Protein AF-A0A2T7T088-F1 (afdb_monomer_lite)

pLDDT: mean 89.96, std 7.79, range [56.84, 98.25]

Organism: NCBI:txid1440053

Foldseek 3Di:
DADCLLLVPPLHLHVDDDPDPVPPVSVVSSVVSLVVCCVPPVVSSVVSVVVSQFKWWFFFSQWIKTAAPWDWDDDDQKIKIFGPAMDTSHDDDPDDPVNVLRRVARMWMDHWQKIWGHHDPGTDDIDGQAQPDDGHTGIDMDHDD

Secondary structure (DSSP, 8-state):
---GGGTTSTT-S-SS--SSTT-HHHHHHHHHHHHHHHHH-HHHHHHHHHHHHS-EEEEETTEEEEEES-EEEEETTEEEEE-SEEEESSPPPS--HHHHHHHH-SEEEEETTEEEEEETTEEEEEEE--SSSSS----EEE---

Sequence (145 aa):
MCNPHLRHTLYGLVPYMPCSYSCSATMKFADRLHEVIRTELPSYAKAIEQAIAKPLLCVSELRMYGFEGETVHQNDGTVTITYSGAKSLYPIEDTDPLWDLLRAGDRCTVDGNIIHVGRADAYIAGYEARGDHHGPECPFVISFS

Structure (mmCIF, N/CA/C/O backbone):
data_AF-A0A2T7T088-F1
#
_entry.id   AF-A0A2T7T088-F1
#
loop_
_atom_site.group_PDB
_atom_site.id
_atom_site.type_symbol
_atom_site.label_atom_id
_atom_site.label_alt_id
_atom_site.label_comp_id
_atom_site.label_asym_id
_atom_site.label_entity_id
_atom_site.label_seq_id
_atom_site.pdbx_PDB_i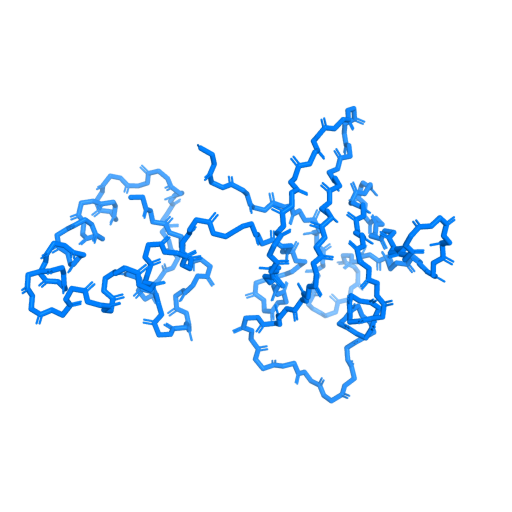ns_code
_atom_site.Cartn_x
_atom_site.Cartn_y
_atom_site.Cartn_z
_atom_site.occupancy
_atom_site.B_iso_or_equiv
_atom_site.auth_seq_id
_atom_site.auth_comp_id
_atom_site.auth_asym_id
_atom_site.auth_atom_id
_atom_site.pdbx_PDB_model_num
ATOM 1 N N . MET A 1 1 ? -0.993 2.407 18.387 1.00 59.66 1 MET A N 1
ATOM 2 C CA . MET A 1 1 ? -0.178 2.871 17.231 1.00 59.66 1 MET A CA 1
ATOM 3 C C . MET A 1 1 ? -1.111 3.514 16.216 1.00 59.66 1 MET A C 1
ATOM 5 O O . MET A 1 1 ? -2.176 2.967 15.963 1.00 59.66 1 MET A O 1
ATOM 9 N N . CYS A 1 2 ? -0.770 4.695 15.701 1.00 68.81 2 CYS A N 1
ATOM 10 C CA . CYS A 1 2 ? -1.655 5.481 14.843 1.00 68.81 2 CYS A CA 1
ATOM 11 C C . CYS A 1 2 ? -1.133 5.471 13.402 1.00 68.81 2 CYS A C 1
ATOM 13 O O . CYS A 1 2 ? -0.019 5.929 13.169 1.00 68.81 2 CYS A O 1
ATOM 15 N N . ASN A 1 3 ? -1.936 4.992 12.447 1.00 78.38 3 ASN A N 1
ATOM 16 C CA . ASN A 1 3 ? -1.650 5.113 11.017 1.00 78.38 3 ASN A CA 1
ATOM 17 C C . ASN A 1 3 ? -2.470 6.288 10.432 1.00 78.38 3 ASN A C 1
ATOM 19 O O . ASN A 1 3 ? -3.635 6.099 10.070 1.00 78.38 3 ASN A O 1
ATOM 23 N N . PRO A 1 4 ? -1.908 7.513 10.347 1.00 80.31 4 PRO A N 1
ATOM 24 C CA . PRO A 1 4 ? -2.641 8.692 9.872 1.00 80.31 4 PRO A CA 1
ATOM 25 C C . PRO A 1 4 ? -2.938 8.651 8.364 1.00 80.31 4 PRO A C 1
ATOM 27 O O . PRO A 1 4 ? -3.698 9.474 7.852 1.00 80.31 4 PRO A O 1
ATOM 30 N N . HIS A 1 5 ? -2.381 7.684 7.637 1.00 83.06 5 HIS A N 1
ATOM 31 C CA . HIS A 1 5 ? -2.661 7.480 6.217 1.00 83.06 5 HIS A CA 1
ATOM 32 C C . HIS A 1 5 ? -4.051 6.879 5.980 1.00 83.06 5 HIS A C 1
ATOM 34 O O . HIS A 1 5 ? -4.605 7.030 4.895 1.00 83.06 5 HIS A O 1
ATOM 40 N N . LEU A 1 6 ? -4.657 6.290 7.017 1.00 86.00 6 LEU A N 1
ATOM 41 C CA . LEU A 1 6 ? -6.028 5.779 6.996 1.00 86.00 6 LEU A CA 1
ATOM 42 C C . LEU A 1 6 ? -7.082 6.829 7.379 1.00 86.00 6 LEU A C 1
ATOM 44 O O . LEU A 1 6 ? -8.261 6.487 7.427 1.00 86.00 6 LEU A O 1
ATOM 48 N N . ARG A 1 7 ? -6.701 8.089 7.645 1.00 86.12 7 ARG A N 1
ATOM 49 C CA . ARG A 1 7 ? -7.589 9.159 8.163 1.00 86.12 7 ARG A CA 1
ATOM 50 C C . ARG A 1 7 ? -8.833 9.448 7.311 1.00 86.12 7 ARG A C 1
ATOM 52 O O . ARG A 1 7 ? -9.801 10.003 7.815 1.00 86.12 7 ARG A O 1
ATOM 59 N N . HIS A 1 8 ? -8.794 9.092 6.030 1.00 83.06 8 HIS A N 1
ATOM 60 C CA . HIS A 1 8 ? -9.897 9.265 5.080 1.00 83.06 8 HIS A CA 1
ATOM 61 C C . HIS A 1 8 ? -10.659 7.962 4.797 1.00 83.06 8 HIS A C 1
ATOM 63 O O . HIS A 1 8 ? -11.568 7.934 3.974 1.00 83.06 8 HIS A O 1
ATOM 69 N N . THR A 1 9 ? -10.295 6.879 5.480 1.00 85.38 9 THR A N 1
ATOM 70 C CA . THR A 1 9 ? -10.964 5.581 5.401 1.00 85.38 9 THR A CA 1
ATOM 71 C C . THR A 1 9 ? -11.837 5.371 6.634 1.00 85.38 9 THR A C 1
ATOM 73 O O . THR A 1 9 ? -11.681 6.051 7.649 1.00 85.38 9 THR A O 1
ATOM 76 N N . LEU A 1 10 ? -12.706 4.362 6.589 1.00 87.38 10 LEU A N 1
ATOM 77 C CA . LEU A 1 10 ? -13.486 3.951 7.759 1.00 87.38 10 LEU A CA 1
ATOM 78 C C . LEU A 1 10 ? -12.588 3.484 8.920 1.00 87.38 10 LEU A C 1
ATOM 80 O O . LEU A 1 10 ? -12.961 3.608 10.081 1.00 87.38 10 LEU A O 1
ATOM 84 N N . TYR A 1 11 ? -11.374 3.015 8.628 1.00 89.12 11 TYR A N 1
ATOM 85 C CA . TYR A 1 11 ? -10.458 2.458 9.623 1.00 89.12 11 TYR A CA 1
ATOM 86 C C . TYR A 1 11 ? -9.546 3.500 10.293 1.00 89.12 11 TYR A C 1
ATOM 88 O O . TYR A 1 11 ? -8.668 3.142 11.079 1.00 89.12 11 TYR A O 1
ATOM 96 N N . GLY A 1 12 ? -9.724 4.790 9.988 1.00 88.50 12 GLY A N 1
ATOM 97 C CA . GLY A 1 12 ? -8.951 5.871 10.593 1.00 88.50 12 GLY A CA 1
ATOM 98 C C . GLY A 1 12 ? -9.323 6.107 12.059 1.00 88.50 12 GLY A C 1
ATOM 99 O O . GLY A 1 12 ? -10.481 6.351 12.383 1.00 88.50 12 GLY A O 1
ATOM 100 N N . LEU A 1 13 ? -8.328 6.097 12.952 1.00 90.25 13 LEU A N 1
ATOM 101 C CA . LEU A 1 13 ? -8.515 6.446 14.372 1.00 90.25 13 LEU A CA 1
ATOM 102 C C . LEU A 1 13 ? -8.340 7.943 14.657 1.00 90.25 13 LEU A C 1
ATOM 104 O O . LEU A 1 13 ? -8.774 8.430 15.698 1.00 90.25 13 LEU A O 1
ATOM 108 N N . VAL A 1 14 ? -7.698 8.680 13.752 1.00 88.25 14 VAL A N 1
ATOM 109 C CA . VAL A 1 14 ? -7.546 10.136 13.832 1.00 88.25 14 VAL A CA 1
ATOM 110 C C . VAL A 1 14 ? -7.947 10.751 12.491 1.00 88.25 14 VAL A C 1
ATOM 112 O O . VAL A 1 14 ? -7.533 10.239 11.451 1.00 88.25 14 VAL A O 1
ATOM 115 N N . PRO A 1 15 ? -8.726 11.846 12.477 1.00 85.00 15 PRO A N 1
ATOM 116 C CA . PRO A 1 15 ? -9.158 12.492 11.237 1.00 85.00 15 PRO A CA 1
ATOM 117 C C . PRO A 1 15 ? -8.162 13.551 10.723 1.00 85.00 15 PRO A C 1
ATOM 119 O O . PRO A 1 15 ? -8.522 14.385 9.900 1.00 85.00 15 PRO A O 1
ATOM 122 N N . TYR A 1 16 ? -6.923 13.574 11.226 1.00 85.25 16 TYR A N 1
ATOM 123 C CA . TYR A 1 16 ? -5.928 14.609 10.922 1.00 85.25 16 TYR A CA 1
ATOM 124 C C . TYR A 1 16 ? -4.517 14.030 10.776 1.00 85.25 16 TYR A C 1
ATOM 126 O O . TYR A 1 16 ? -4.218 12.948 11.283 1.00 85.25 16 TYR A O 1
ATOM 134 N N . MET A 1 17 ? -3.635 14.783 10.110 1.00 84.56 17 MET A N 1
ATOM 135 C CA . MET A 1 17 ? -2.197 14.511 10.118 1.00 84.56 17 MET A CA 1
ATOM 136 C C . MET A 1 17 ? -1.584 15.015 11.431 1.00 84.56 17 MET A C 1
ATOM 138 O O . MET A 1 17 ? -1.764 16.188 11.769 1.00 84.56 17 MET A O 1
ATOM 142 N N . PRO A 1 18 ? -0.890 14.165 12.205 1.00 84.25 18 PRO A N 1
ATOM 143 C CA . PRO A 1 18 ? -0.265 14.598 13.445 1.00 84.25 18 PRO A CA 1
ATOM 144 C C . PRO A 1 18 ? 0.983 15.445 13.168 1.00 84.25 18 PRO A C 1
ATOM 146 O O . PRO A 1 18 ? 1.616 15.317 12.124 1.00 84.25 18 PRO A O 1
ATOM 149 N N . CYS A 1 19 ? 1.385 16.268 14.142 1.00 81.19 19 CYS A N 1
ATOM 150 C CA . CYS A 1 19 ? 2.621 17.059 14.053 1.00 81.19 19 CYS A CA 1
ATOM 151 C C . CYS A 1 19 ? 3.892 16.195 13.958 1.00 81.19 19 CYS A C 1
ATOM 153 O O . CYS A 1 19 ? 4.920 16.649 13.464 1.00 81.19 19 CYS A O 1
ATOM 155 N N . SER A 1 20 ? 3.816 14.950 14.427 1.00 82.00 20 SER A N 1
ATOM 156 C CA . SER A 1 20 ? 4.798 13.897 14.195 1.00 82.00 20 SER A CA 1
ATOM 157 C C . SER A 1 20 ? 4.111 12.533 14.279 1.00 82.00 20 SER A C 1
ATOM 159 O O . SER A 1 20 ? 3.131 12.368 15.011 1.00 82.00 20 SER A O 1
ATOM 161 N N . TYR A 1 21 ? 4.650 11.524 13.590 1.00 75.88 21 TYR A N 1
ATOM 162 C CA . TYR A 1 21 ? 4.141 10.147 13.678 1.00 75.88 21 TYR A CA 1
ATOM 163 C C . TYR A 1 21 ? 4.212 9.563 15.104 1.00 75.88 21 TYR A C 1
ATOM 165 O O . TYR A 1 21 ? 3.467 8.647 15.436 1.00 75.88 21 TYR A O 1
ATOM 173 N N . SER A 1 22 ? 5.060 10.131 15.967 1.00 82.25 22 SER A N 1
ATOM 174 C CA . SER A 1 22 ? 5.249 9.753 17.373 1.00 82.25 22 SER A CA 1
ATOM 175 C C . SER A 1 22 ? 4.596 10.721 18.372 1.00 82.25 22 SER A C 1
ATOM 177 O O . SER A 1 22 ? 4.926 10.712 19.559 1.00 82.25 22 SER A O 1
ATOM 179 N N . CYS A 1 23 ? 3.671 11.578 17.926 1.00 87.50 23 CYS A N 1
ATOM 180 C CA . CYS A 1 23 ? 2.999 12.542 18.793 1.00 87.50 23 CYS A CA 1
ATOM 181 C C . CYS A 1 23 ? 2.228 11.831 19.922 1.00 87.50 23 CYS A C 1
ATOM 183 O O . CYS A 1 23 ? 1.212 11.171 19.688 1.00 87.50 23 CYS A O 1
ATOM 185 N N . SER A 1 24 ? 2.678 12.006 21.168 1.00 89.62 24 SER A N 1
ATOM 186 C CA . SER A 1 24 ? 2.124 11.319 22.344 1.00 89.62 24 SER A CA 1
ATOM 187 C C . SER A 1 24 ? 0.643 11.619 22.582 1.00 89.62 24 SER A C 1
ATOM 189 O O . SER A 1 24 ? -0.123 10.719 22.925 1.00 89.62 24 SER A O 1
ATOM 191 N N . ALA A 1 25 ? 0.217 12.863 22.347 1.00 90.38 25 ALA A N 1
ATOM 192 C CA . ALA A 1 25 ? -1.184 13.258 22.458 1.00 90.38 25 ALA A CA 1
ATOM 193 C C . ALA A 1 25 ? -2.067 12.521 21.438 1.00 90.38 25 ALA A C 1
ATOM 195 O O . ALA A 1 25 ? -3.140 12.034 21.797 1.00 90.38 25 ALA A O 1
ATOM 196 N N . THR A 1 26 ? -1.586 12.379 20.198 1.00 90.50 26 THR A N 1
ATOM 197 C CA . THR A 1 26 ? -2.299 11.663 19.128 1.00 90.50 26 THR A CA 1
ATOM 198 C C . THR A 1 26 ? -2.390 10.174 19.440 1.00 90.50 26 THR A C 1
ATOM 200 O O . THR A 1 26 ? -3.471 9.599 19.349 1.00 90.50 26 THR A O 1
ATOM 203 N N . MET A 1 27 ? -1.287 9.555 19.873 1.00 89.81 27 MET A N 1
ATOM 204 C CA . MET A 1 27 ? -1.283 8.139 20.258 1.00 89.81 27 MET A CA 1
ATOM 205 C C . MET A 1 27 ? -2.266 7.872 21.401 1.00 89.81 27 MET A C 1
ATOM 207 O O . MET A 1 27 ? -3.116 6.997 21.282 1.00 89.81 27 MET A O 1
ATOM 211 N N . LYS A 1 28 ? -2.245 8.701 22.453 1.00 91.69 28 LYS A N 1
ATOM 212 C CA . LYS A 1 28 ? -3.176 8.576 23.583 1.00 91.69 28 LYS A CA 1
ATOM 213 C C . LYS A 1 28 ? -4.639 8.735 23.160 1.00 91.69 28 LYS A C 1
ATOM 215 O O . LYS A 1 28 ? -5.508 8.066 23.715 1.00 91.69 28 LYS A O 1
ATOM 220 N N . PHE A 1 29 ? -4.931 9.633 22.220 1.00 91.06 29 PHE A N 1
ATOM 221 C CA . PHE A 1 29 ? -6.277 9.783 21.668 1.00 91.06 29 PHE A CA 1
ATOM 222 C C . PHE A 1 29 ? -6.703 8.530 20.890 1.00 91.06 29 PHE A C 1
ATOM 224 O O . PHE A 1 29 ? -7.760 7.971 21.181 1.00 91.06 29 PHE A O 1
ATOM 231 N N . ALA A 1 30 ? -5.860 8.069 19.961 1.00 91.94 30 ALA A N 1
ATOM 232 C CA . ALA A 1 30 ? -6.126 6.895 19.137 1.00 91.94 30 ALA A CA 1
ATOM 233 C C . ALA A 1 30 ? -6.334 5.635 19.991 1.00 91.94 30 ALA A C 1
ATOM 235 O O . ALA A 1 30 ? -7.292 4.903 19.765 1.00 91.94 30 ALA A O 1
ATOM 236 N N . ASP A 1 31 ? -5.503 5.426 21.016 1.00 92.38 31 ASP A N 1
ATOM 237 C CA . ASP A 1 31 ? -5.603 4.265 21.905 1.00 92.38 31 ASP A CA 1
ATOM 238 C C . ASP A 1 31 ? -6.908 4.284 22.719 1.00 92.38 31 ASP A C 1
ATOM 240 O O . ASP A 1 31 ? -7.579 3.261 22.841 1.00 92.38 31 ASP A O 1
ATOM 244 N N . ARG A 1 32 ? -7.323 5.455 23.229 1.00 93.88 32 ARG A N 1
ATOM 245 C CA . ARG A 1 32 ? -8.601 5.593 23.951 1.00 93.88 32 ARG A CA 1
ATOM 246 C C . ARG A 1 32 ? -9.802 5.329 23.051 1.00 93.88 32 ARG A C 1
ATOM 248 O O . ARG A 1 32 ? -10.727 4.645 23.475 1.00 93.88 32 ARG A O 1
ATOM 255 N N . LEU A 1 33 ? -9.804 5.884 21.839 1.00 92.88 33 LEU A N 1
ATOM 256 C CA . LEU A 1 33 ? -10.881 5.654 20.878 1.00 92.88 33 LEU A CA 1
ATOM 257 C C . LEU A 1 33 ? -10.961 4.173 20.501 1.00 92.88 33 LEU A C 1
ATOM 259 O O . LEU A 1 33 ? -12.042 3.592 20.480 1.00 92.88 33 LEU A O 1
ATOM 263 N N . HIS A 1 34 ? -9.809 3.558 20.251 1.00 93.75 34 HIS A N 1
ATOM 264 C CA . HIS A 1 34 ? -9.730 2.156 19.889 1.00 93.75 34 HIS A CA 1
ATOM 265 C C . HIS A 1 34 ? -10.229 1.229 21.003 1.00 93.75 34 HIS A C 1
ATOM 267 O O . HIS A 1 34 ? -10.944 0.278 20.712 1.00 93.75 34 HIS A O 1
ATOM 273 N N . GLU A 1 35 ? -9.936 1.531 22.272 1.00 95.38 35 GLU A N 1
ATOM 274 C CA . GLU A 1 35 ? -10.445 0.753 23.409 1.00 95.38 35 GLU A CA 1
ATOM 275 C C . GLU A 1 35 ? -11.976 0.801 23.519 1.00 95.38 35 GLU A C 1
ATOM 277 O O . GLU A 1 35 ? -12.628 -0.222 23.744 1.00 95.38 35 GLU A O 1
ATOM 282 N N . VAL A 1 36 ? -12.566 1.978 23.288 1.00 96.00 36 VAL A N 1
ATOM 283 C CA . VAL A 1 36 ? -14.027 2.129 23.238 1.00 96.00 36 VAL A CA 1
ATOM 284 C C . VAL A 1 36 ? -14.607 1.308 22.085 1.00 96.00 36 VAL A C 1
ATOM 286 O O . VAL A 1 36 ? -15.541 0.538 22.290 1.00 96.00 36 VAL A O 1
ATOM 289 N N . ILE A 1 37 ? -14.020 1.398 20.886 1.00 95.25 37 ILE A N 1
ATOM 290 C CA . ILE A 1 37 ? -14.464 0.613 19.724 1.00 95.25 37 ILE A CA 1
ATOM 291 C C . ILE A 1 37 ? -14.321 -0.890 19.984 1.00 95.25 37 ILE A C 1
ATOM 293 O O . ILE A 1 37 ? -15.203 -1.652 19.609 1.00 95.25 37 ILE A O 1
ATOM 297 N N . ARG A 1 38 ? -13.247 -1.335 20.642 1.00 96.44 38 ARG A N 1
ATOM 298 C CA . ARG A 1 38 ? -13.029 -2.747 20.985 1.00 96.44 38 ARG A CA 1
ATOM 299 C C . ARG A 1 38 ? -14.091 -3.281 21.939 1.00 96.44 38 ARG A C 1
ATOM 301 O O . ARG A 1 38 ? -14.519 -4.420 21.776 1.00 96.44 38 ARG A O 1
ATOM 308 N N . THR A 1 39 ? -14.514 -2.459 22.896 1.00 96.94 39 THR A N 1
ATOM 309 C CA . THR A 1 39 ? -15.555 -2.814 23.869 1.00 96.94 39 THR A CA 1
ATOM 310 C C . THR A 1 39 ? -16.931 -2.910 23.206 1.00 96.94 39 THR A C 1
ATOM 312 O O . THR A 1 39 ? -17.645 -3.887 23.414 1.00 96.94 39 THR A O 1
ATOM 315 N N . GLU A 1 40 ? -17.289 -1.928 22.376 1.00 97.56 40 GLU A N 1
ATOM 316 C CA . GLU A 1 40 ? -18.629 -1.820 21.779 1.00 97.56 40 GLU A CA 1
ATOM 317 C C . GLU A 1 40 ? -18.789 -2.657 20.495 1.00 97.56 40 GLU A C 1
ATOM 319 O O . GLU A 1 40 ? -19.842 -3.233 20.230 1.00 97.56 40 GLU A O 1
ATOM 324 N N . LEU A 1 41 ? -17.741 -2.723 19.669 1.00 97.19 41 LEU A N 1
ATOM 325 C CA . LEU A 1 41 ? -17.742 -3.286 18.315 1.00 97.19 41 LEU A CA 1
ATOM 326 C C . LEU A 1 41 ? -16.468 -4.125 18.064 1.00 97.19 41 LEU A C 1
ATOM 328 O O . LEU A 1 41 ? -15.641 -3.772 17.215 1.00 97.19 41 LEU A O 1
ATOM 332 N N . PRO A 1 42 ? -16.295 -5.274 18.742 1.00 95.81 42 PRO A N 1
ATOM 333 C CA . PRO A 1 42 ? -15.047 -6.046 18.713 1.00 95.81 42 PRO A CA 1
ATOM 334 C C . PRO A 1 42 ? -14.641 -6.508 17.305 1.00 95.81 42 PRO A C 1
ATOM 336 O O . PRO A 1 42 ? -13.466 -6.457 16.940 1.00 95.81 42 PRO A O 1
ATOM 339 N N . SER A 1 43 ? -15.608 -6.904 16.470 1.00 95.94 43 SER A N 1
ATOM 340 C CA . SER A 1 43 ? -15.343 -7.282 15.074 1.00 95.94 43 SER A CA 1
ATOM 341 C C . SER A 1 43 ? -14.814 -6.112 14.242 1.00 95.94 43 SER A C 1
ATOM 343 O O . SER A 1 43 ? -13.991 -6.311 13.351 1.00 95.94 43 SER A O 1
ATOM 345 N N . TYR A 1 44 ? -15.267 -4.891 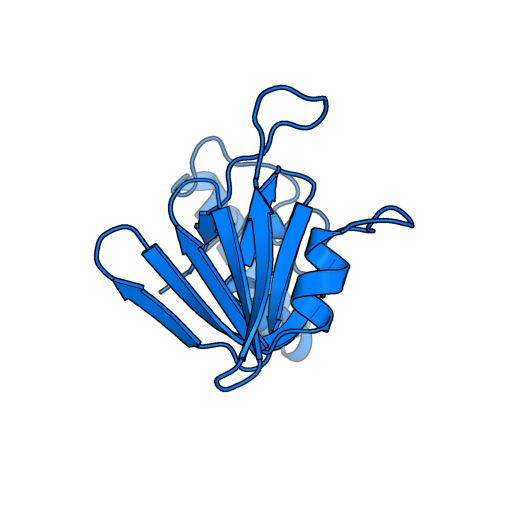14.538 1.00 95.00 44 TYR A N 1
ATOM 346 C CA . TYR A 1 44 ? -14.808 -3.690 13.852 1.00 95.00 44 TYR A CA 1
ATOM 347 C C . TYR A 1 44 ? -13.416 -3.269 14.322 1.00 95.00 44 TYR A C 1
ATOM 349 O O . TYR A 1 44 ? -12.564 -2.971 13.489 1.00 95.00 44 TYR A O 1
ATOM 357 N N . ALA A 1 45 ? -13.145 -3.344 15.629 1.00 94.44 45 ALA A N 1
ATOM 358 C CA . ALA A 1 45 ? -11.802 -3.135 16.170 1.00 94.44 45 ALA A CA 1
ATOM 359 C C . ALA A 1 45 ? -10.781 -4.075 15.515 1.00 94.44 45 ALA A C 1
ATOM 361 O O . ALA A 1 45 ? -9.747 -3.621 15.039 1.00 94.44 45 ALA A O 1
ATOM 362 N N . LYS A 1 46 ? -11.117 -5.363 15.364 1.00 93.56 46 LYS A N 1
ATOM 363 C CA . LYS A 1 46 ? -10.256 -6.322 14.658 1.00 93.56 46 LYS A CA 1
ATOM 364 C C . LYS A 1 46 ? -9.985 -5.912 13.205 1.00 93.56 46 LYS A C 1
ATOM 366 O O . LYS A 1 46 ? -8.862 -6.053 12.731 1.00 93.56 46 LYS A O 1
ATOM 371 N N . ALA A 1 47 ? -10.992 -5.400 12.495 1.00 92.12 47 ALA A N 1
ATOM 372 C CA . ALA A 1 47 ? -10.812 -4.908 11.129 1.00 92.12 47 ALA A CA 1
ATOM 373 C C . ALA A 1 47 ? -9.900 -3.667 11.076 1.00 92.12 47 ALA A C 1
ATOM 375 O O . ALA A 1 47 ? -9.072 -3.558 10.174 1.00 92.12 47 ALA A O 1
ATOM 376 N N . ILE A 1 48 ? -10.008 -2.764 12.058 1.00 91.75 48 ILE A N 1
ATOM 377 C CA . ILE A 1 48 ? -9.115 -1.606 12.210 1.00 91.75 48 ILE A CA 1
ATOM 378 C C . ILE A 1 48 ? -7.678 -2.063 12.477 1.00 91.75 48 ILE A C 1
ATOM 380 O O . ILE A 1 48 ? -6.766 -1.611 11.792 1.00 91.75 48 ILE A O 1
ATOM 384 N N . GLU A 1 49 ? -7.469 -2.976 13.427 1.00 90.81 49 GLU A N 1
ATOM 385 C CA . GLU A 1 49 ? -6.147 -3.528 13.754 1.00 90.81 49 GLU A CA 1
ATOM 386 C C . GLU A 1 49 ? -5.487 -4.150 12.516 1.00 90.81 49 GLU A C 1
ATOM 388 O O . GLU A 1 49 ? -4.326 -3.869 12.219 1.00 90.81 49 GLU A O 1
ATOM 393 N N . GLN A 1 50 ? -6.256 -4.922 11.742 1.00 88.75 50 GLN A N 1
ATOM 394 C CA . GLN A 1 50 ? -5.802 -5.488 10.474 1.00 88.75 50 GLN A CA 1
ATOM 395 C C . GLN A 1 50 ? -5.462 -4.410 9.442 1.00 88.75 50 GLN A C 1
ATOM 397 O O . GLN A 1 50 ? -4.470 -4.546 8.739 1.00 88.75 50 GLN A O 1
ATOM 402 N N . ALA A 1 51 ? -6.263 -3.351 9.323 1.00 88.31 51 ALA A N 1
ATOM 403 C CA . ALA A 1 51 ? -6.009 -2.278 8.366 1.00 88.31 51 ALA A CA 1
ATOM 404 C C . ALA A 1 51 ? -4.778 -1.436 8.740 1.00 88.31 51 ALA A C 1
ATOM 406 O O . ALA A 1 51 ? -3.996 -1.079 7.864 1.00 88.31 51 ALA A O 1
ATOM 407 N N . ILE A 1 52 ? -4.587 -1.135 10.028 1.00 87.19 52 ILE A N 1
ATOM 408 C CA . ILE A 1 52 ? -3.472 -0.319 10.532 1.00 87.19 52 ILE A CA 1
ATOM 409 C C . ILE A 1 52 ? -2.127 -1.020 10.337 1.00 87.19 52 ILE A C 1
ATOM 411 O O . ILE A 1 52 ? -1.145 -0.341 10.049 1.00 87.19 52 ILE A O 1
ATOM 415 N N . ALA A 1 53 ? -2.085 -2.345 10.494 1.00 85.69 53 ALA A N 1
ATOM 416 C CA . ALA A 1 53 ? -0.862 -3.135 10.375 1.00 85.69 53 ALA A CA 1
ATOM 417 C C . ALA A 1 53 ? -0.420 -3.382 8.923 1.00 85.69 53 ALA A C 1
ATOM 419 O O . ALA A 1 53 ? 0.720 -3.782 8.697 1.00 85.69 53 ALA A O 1
ATOM 420 N N . LYS A 1 54 ? -1.299 -3.150 7.939 1.00 87.88 54 LYS A N 1
ATOM 421 C CA . LYS A 1 54 ? -0.982 -3.409 6.533 1.00 87.88 54 LYS A CA 1
ATOM 422 C C . LYS A 1 54 ? 0.102 -2.459 6.021 1.00 87.88 54 LYS A C 1
ATOM 424 O O . LYS A 1 54 ? -0.046 -1.241 6.170 1.00 87.88 54 LYS A O 1
ATOM 429 N N . PRO A 1 55 ? 1.143 -2.983 5.357 1.00 89.69 55 PRO A N 1
ATOM 430 C CA . PRO A 1 55 ? 2.075 -2.186 4.592 1.00 89.69 55 PRO A CA 1
ATOM 431 C C . PRO A 1 55 ? 1.361 -1.391 3.504 1.00 89.69 55 PRO A C 1
ATOM 433 O O . PRO A 1 55 ? 0.447 -1.889 2.839 1.00 89.69 55 PRO A O 1
ATOM 436 N N . LEU A 1 56 ? 1.814 -0.158 3.306 1.00 92.38 56 LEU A N 1
ATOM 437 C CA . LEU A 1 56 ? 1.309 0.736 2.276 1.00 92.38 56 LEU A CA 1
ATOM 438 C C . LEU A 1 56 ? 2.458 1.188 1.380 1.00 92.38 56 LEU A C 1
ATOM 440 O O . LEU A 1 56 ? 3.485 1.648 1.876 1.00 92.38 56 LEU A O 1
ATOM 444 N N . LEU A 1 57 ? 2.264 1.122 0.067 1.00 95.00 57 LEU A N 1
ATOM 445 C CA . LEU A 1 57 ? 3.063 1.880 -0.888 1.00 95.00 57 LEU A CA 1
ATOM 446 C C . LEU A 1 57 ? 2.463 3.281 -0.977 1.00 95.00 57 LEU A C 1
ATOM 448 O O . LEU A 1 57 ? 1.342 3.453 -1.454 1.00 95.00 57 LEU A O 1
ATOM 452 N N . CYS A 1 58 ? 3.204 4.274 -0.505 1.00 92.88 58 CYS A N 1
ATOM 453 C CA . CYS A 1 58 ? 2.831 5.677 -0.576 1.00 92.88 58 CYS A CA 1
ATOM 454 C C . CYS A 1 58 ? 3.638 6.340 -1.686 1.00 92.88 58 CYS A C 1
ATOM 456 O O . CYS A 1 58 ? 4.861 6.270 -1.675 1.00 92.88 58 CYS A O 1
ATOM 458 N N . VAL A 1 59 ? 2.954 6.979 -2.632 1.00 92.75 59 VAL A N 1
ATOM 459 C CA . VAL A 1 59 ? 3.589 7.749 -3.714 1.00 92.75 59 VAL A CA 1
ATOM 460 C C . VAL A 1 59 ? 3.327 9.239 -3.525 1.00 92.75 59 VAL A C 1
ATOM 462 O O . VAL A 1 59 ? 4.207 10.060 -3.762 1.00 92.75 59 VAL A O 1
ATOM 465 N N . SER A 1 60 ? 2.141 9.587 -3.022 1.00 89.12 60 SER A N 1
ATOM 466 C CA . SER A 1 60 ? 1.789 10.930 -2.561 1.00 89.12 60 SER A CA 1
ATOM 467 C C . SER A 1 60 ? 0.691 10.856 -1.492 1.00 89.12 60 SER A C 1
ATOM 469 O O . SER A 1 60 ? 0.135 9.789 -1.226 1.00 89.12 60 SER A O 1
ATOM 471 N N . GLU A 1 61 ? 0.326 11.992 -0.887 1.00 81.38 61 GLU A N 1
ATOM 472 C CA . GLU A 1 61 ? -0.753 12.046 0.117 1.00 81.38 61 GLU A CA 1
ATOM 473 C C . GLU A 1 61 ? -2.125 11.579 -0.395 1.00 81.38 61 GLU A C 1
ATOM 475 O O . GLU A 1 61 ? -2.999 11.278 0.419 1.00 81.38 61 GLU A O 1
ATOM 480 N N . LEU A 1 62 ? -2.314 11.522 -1.715 1.00 82.69 62 LEU A N 1
ATOM 481 C CA . LEU A 1 62 ? -3.558 11.101 -2.361 1.00 82.69 62 LEU A CA 1
ATOM 482 C C . LEU A 1 62 ? -3.407 9.789 -3.145 1.00 82.69 62 LEU A C 1
ATOM 484 O O . LEU A 1 62 ? -4.400 9.257 -3.632 1.00 82.69 62 LEU A O 1
ATOM 488 N N . ARG A 1 63 ? -2.188 9.243 -3.256 1.00 88.69 63 ARG A N 1
ATOM 489 C CA . ARG A 1 63 ? -1.896 8.004 -3.992 1.00 88.69 63 ARG A CA 1
ATOM 490 C C . ARG A 1 63 ? -1.188 7.018 -3.078 1.00 88.69 63 ARG A C 1
ATOM 492 O O . ARG A 1 63 ? 0.031 7.067 -2.890 1.00 88.69 63 ARG A O 1
ATOM 499 N N . MET A 1 64 ? -1.993 6.140 -2.485 1.00 91.62 64 MET A N 1
ATOM 500 C CA . MET A 1 64 ? -1.543 5.109 -1.556 1.00 91.62 64 MET A CA 1
ATOM 501 C C . MET A 1 64 ? -2.195 3.776 -1.882 1.00 91.62 64 MET A C 1
ATOM 503 O O . MET A 1 64 ? -3.412 3.698 -2.066 1.00 91.62 64 MET A O 1
ATOM 507 N N . TYR A 1 65 ? -1.382 2.727 -1.869 1.00 93.44 65 TYR A N 1
ATOM 508 C CA . TYR A 1 65 ? -1.795 1.374 -2.197 1.00 93.44 65 TYR A CA 1
ATOM 509 C C . TYR A 1 65 ? -1.522 0.447 -1.024 1.00 93.44 65 TYR A C 1
ATOM 511 O O . TYR A 1 65 ? -0.408 0.396 -0.512 1.00 93.44 65 TYR A O 1
ATOM 519 N N . GLY A 1 66 ? -2.548 -0.277 -0.600 1.00 92.44 66 GLY A N 1
ATOM 520 C CA . GLY A 1 66 ? -2.427 -1.399 0.315 1.00 92.44 66 GLY A CA 1
ATOM 521 C C . GLY A 1 66 ? -2.346 -2.711 -0.450 1.00 92.44 66 GLY A C 1
ATOM 522 O O . GLY A 1 66 ? -2.789 -2.813 -1.597 1.00 92.44 66 GLY A O 1
ATOM 523 N N . PHE A 1 67 ? -1.817 -3.727 0.216 1.00 93.06 67 PHE A N 1
ATOM 524 C CA . PHE A 1 67 ? -1.608 -5.046 -0.364 1.00 93.06 67 PHE A CA 1
ATOM 525 C C . PHE A 1 67 ? -2.359 -6.129 0.422 1.00 93.06 67 PHE A C 1
ATOM 527 O O . PHE A 1 67 ? -2.835 -5.900 1.540 1.00 93.06 67 PHE A O 1
ATOM 534 N N . GLU A 1 68 ? -2.556 -7.283 -0.214 1.00 91.00 68 GLU A N 1
ATOM 535 C CA . GLU A 1 68 ? -3.161 -8.471 0.389 1.00 91.00 68 GLU A CA 1
ATOM 536 C C . GLU A 1 68 ? -2.193 -9.650 0.370 1.00 91.00 68 GLU A C 1
ATOM 538 O O . GLU A 1 68 ? -1.648 -9.991 -0.683 1.00 91.00 68 GLU A O 1
ATOM 543 N N . GLY A 1 69 ? -2.043 -10.331 1.510 1.00 86.50 69 GLY A N 1
ATOM 544 C CA . GLY A 1 69 ? -1.153 -11.493 1.624 1.00 86.50 69 GLY A CA 1
ATOM 545 C C . GLY A 1 69 ? 0.311 -11.097 1.460 1.00 86.50 69 GLY A C 1
ATOM 546 O O . GLY A 1 69 ? 1.097 -11.829 0.864 1.00 86.50 69 GLY A O 1
ATOM 547 N N . GLU A 1 70 ? 0.636 -9.892 1.904 1.00 91.38 70 GLU A N 1
ATOM 548 C CA . GLU A 1 70 ? 1.870 -9.218 1.581 1.00 91.38 70 GLU A CA 1
ATOM 549 C C . GLU A 1 70 ? 3.057 -9.674 2.428 1.00 91.38 70 GLU A C 1
ATOM 551 O O . GLU A 1 70 ? 2.922 -9.992 3.608 1.00 91.38 70 GLU A O 1
ATOM 556 N N . THR A 1 71 ? 4.246 -9.676 1.829 1.00 92.50 71 THR A N 1
ATOM 557 C CA . THR A 1 71 ? 5.517 -9.816 2.549 1.00 92.50 71 THR A CA 1
ATOM 558 C C . THR A 1 71 ? 6.452 -8.693 2.127 1.00 92.50 71 THR A C 1
ATOM 560 O O . THR A 1 71 ? 6.633 -8.446 0.935 1.00 92.50 71 THR A O 1
ATOM 563 N N . VAL A 1 72 ? 7.044 -8.006 3.106 1.00 93.81 72 VAL A N 1
ATOM 564 C CA . VAL A 1 72 ? 7.960 -6.882 2.876 1.00 93.81 72 VAL A CA 1
ATOM 565 C C . VAL A 1 72 ? 9.393 -7.322 3.151 1.00 93.81 72 VAL A C 1
ATOM 567 O O . VAL A 1 72 ? 9.708 -7.807 4.236 1.00 93.81 72 VAL A O 1
ATOM 570 N N . HIS A 1 73 ? 10.271 -7.108 2.176 1.00 94.19 73 HIS A N 1
ATOM 571 C CA . HIS A 1 73 ? 11.707 -7.340 2.276 1.00 94.19 73 HIS A CA 1
ATOM 572 C C . HIS A 1 73 ? 12.456 -6.035 2.012 1.00 94.19 73 HIS A C 1
ATOM 574 O O . HIS A 1 73 ? 12.256 -5.402 0.977 1.00 94.19 73 HIS A O 1
ATOM 580 N N . GLN A 1 74 ? 13.329 -5.639 2.934 1.00 92.75 74 GLN A N 1
ATOM 581 C CA . GLN A 1 74 ? 14.219 -4.490 2.762 1.00 92.75 74 GLN A CA 1
ATOM 582 C C . GLN A 1 74 ? 15.633 -4.989 2.470 1.00 92.75 74 GLN A C 1
ATOM 584 O O . GLN A 1 74 ? 16.136 -5.851 3.192 1.00 92.75 74 GLN A O 1
ATOM 589 N N . ASN A 1 75 ? 16.259 -4.467 1.416 1.00 90.88 75 ASN A N 1
ATOM 590 C CA . ASN A 1 75 ? 17.628 -4.813 1.045 1.00 90.88 75 ASN A CA 1
ATOM 591 C C . ASN A 1 75 ? 18.329 -3.613 0.400 1.00 90.88 75 ASN A C 1
ATOM 593 O O . ASN A 1 75 ? 17.820 -3.087 -0.586 1.00 90.88 75 ASN A O 1
ATOM 597 N N . ASP A 1 76 ? 19.472 -3.197 0.952 1.00 86.00 76 ASP A N 1
ATOM 598 C CA . ASP A 1 76 ? 20.396 -2.199 0.388 1.00 86.00 76 ASP A CA 1
ATOM 599 C C . ASP A 1 76 ? 19.719 -1.027 -0.348 1.00 86.00 76 ASP A C 1
ATOM 601 O O . ASP A 1 76 ? 19.939 -0.787 -1.531 1.00 86.00 76 ASP A O 1
ATOM 605 N N . GLY A 1 77 ? 18.865 -0.284 0.363 1.00 87.56 77 GLY A N 1
ATOM 606 C CA . GLY A 1 77 ? 18.195 0.911 -0.173 1.00 87.56 77 GLY A CA 1
ATOM 607 C C . GLY A 1 77 ? 16.941 0.640 -1.011 1.00 87.56 77 GLY A C 1
ATOM 608 O O . GLY A 1 77 ? 16.248 1.587 -1.371 1.00 87.56 77 GLY A O 1
ATOM 609 N N . THR A 1 78 ? 16.603 -0.628 -1.251 1.00 94.25 78 THR A N 1
ATOM 610 C CA . THR A 1 78 ? 15.378 -1.045 -1.943 1.00 94.25 78 THR A CA 1
ATOM 611 C C . THR A 1 78 ? 14.379 -1.695 -0.987 1.00 94.25 78 THR A C 1
ATOM 613 O O . THR A 1 78 ? 14.748 -2.333 0.008 1.00 94.25 78 THR A O 1
ATOM 616 N N . VAL A 1 79 ? 13.088 -1.558 -1.297 1.00 96.19 79 VAL A N 1
ATOM 617 C CA . VAL A 1 79 ? 12.009 -2.241 -0.571 1.00 96.19 79 VAL A CA 1
ATOM 618 C C . VAL A 1 79 ? 11.163 -3.037 -1.548 1.00 96.19 79 VAL A C 1
ATOM 620 O O . VAL A 1 79 ? 10.562 -2.474 -2.457 1.00 96.19 79 VAL A O 1
ATOM 623 N N . THR A 1 80 ? 11.089 -4.349 -1.349 1.00 96.50 80 THR A N 1
ATOM 624 C CA . THR A 1 80 ? 10.262 -5.253 -2.151 1.00 96.50 80 THR A CA 1
ATOM 625 C C . THR A 1 80 ? 9.037 -5.694 -1.366 1.00 96.50 80 THR A C 1
ATOM 627 O O . THR A 1 80 ? 9.156 -6.142 -0.229 1.00 96.50 80 THR A O 1
ATOM 630 N N . ILE A 1 81 ? 7.869 -5.603 -1.994 1.00 96.25 81 ILE A N 1
ATOM 631 C CA . ILE A 1 81 ? 6.600 -6.124 -1.496 1.00 96.25 81 ILE A CA 1
ATOM 632 C C . ILE A 1 81 ? 6.144 -7.213 -2.464 1.00 96.25 81 ILE A C 1
ATOM 634 O O . ILE A 1 81 ? 5.913 -6.932 -3.640 1.00 96.25 81 ILE A O 1
ATOM 638 N N . THR A 1 82 ? 6.016 -8.446 -1.986 1.00 96.88 82 THR A N 1
ATOM 639 C CA . THR A 1 82 ? 5.262 -9.498 -2.683 1.00 96.88 82 THR A CA 1
ATOM 640 C C . THR A 1 82 ? 3.834 -9.496 -2.165 1.00 96.88 82 THR A C 1
ATOM 642 O O . THR A 1 82 ? 3.620 -9.207 -0.991 1.00 96.88 82 THR A O 1
ATOM 645 N N . TYR A 1 83 ? 2.852 -9.756 -3.023 1.00 96.56 83 TYR A N 1
ATOM 646 C CA . TYR A 1 83 ? 1.433 -9.661 -2.686 1.00 96.56 83 TYR A CA 1
ATOM 647 C C . TYR A 1 83 ? 0.569 -10.531 -3.605 1.00 96.56 83 TYR A C 1
ATOM 649 O O . TYR A 1 83 ? 0.940 -10.862 -4.725 1.00 96.56 83 TYR A O 1
ATOM 657 N N . SER A 1 84 ? -0.625 -10.878 -3.131 1.00 95.88 84 SER A N 1
ATOM 658 C CA . SER A 1 84 ? -1.655 -11.599 -3.900 1.00 95.88 84 SER A CA 1
ATOM 659 C C . SER A 1 84 ? -2.710 -10.675 -4.519 1.00 95.88 84 SER A C 1
ATOM 661 O O . SER A 1 84 ? -3.419 -11.063 -5.445 1.00 95.88 84 SER A O 1
ATOM 663 N N . GLY A 1 85 ? -2.793 -9.438 -4.026 1.00 94.19 85 GLY A N 1
ATOM 664 C CA . GLY A 1 85 ? -3.677 -8.398 -4.533 1.00 94.19 85 GLY A CA 1
ATOM 665 C C . GLY A 1 85 ? -3.232 -7.017 -4.064 1.00 94.19 85 GLY A C 1
ATOM 666 O O . GLY A 1 85 ? -2.555 -6.885 -3.044 1.00 94.19 85 GLY A O 1
ATOM 667 N N . ALA A 1 86 ? -3.627 -5.989 -4.809 1.00 93.75 86 ALA A N 1
ATOM 668 C CA . ALA A 1 86 ? -3.414 -4.588 -4.467 1.00 93.75 86 ALA A CA 1
ATOM 669 C C . ALA A 1 86 ? -4.768 -3.880 -4.327 1.00 93.75 86 ALA A C 1
ATOM 671 O O . ALA A 1 86 ? -5.761 -4.303 -4.925 1.00 93.75 86 ALA A O 1
ATOM 672 N N . LYS A 1 87 ? -4.817 -2.805 -3.538 1.00 91.06 87 LYS A N 1
ATOM 673 C CA . LYS A 1 87 ? -5.983 -1.933 -3.337 1.00 91.06 87 LYS A CA 1
ATOM 674 C C . LYS A 1 87 ? -5.527 -0.490 -3.222 1.00 91.06 87 LYS A C 1
ATOM 676 O O . LYS A 1 87 ? -4.622 -0.216 -2.445 1.00 91.06 87 LYS A O 1
ATOM 681 N N . SER A 1 88 ? -6.181 0.440 -3.909 1.00 90.06 88 SER A N 1
ATOM 682 C CA . SER A 1 88 ? -6.003 1.857 -3.581 1.00 90.06 88 SER A CA 1
ATOM 683 C C . SER A 1 88 ? -6.811 2.232 -2.344 1.00 90.06 88 SER A C 1
ATOM 685 O O . SER A 1 88 ? -7.951 1.795 -2.176 1.00 90.06 88 SER A O 1
ATOM 687 N N . LEU A 1 89 ? -6.209 3.045 -1.478 1.00 86.75 89 LEU A N 1
ATOM 688 C CA . LEU A 1 89 ? -6.863 3.595 -0.289 1.00 86.75 89 LEU A CA 1
ATOM 689 C C . LEU A 1 89 ? -7.775 4.778 -0.625 1.00 86.75 89 LEU A C 1
ATOM 691 O O . LEU A 1 89 ? -8.708 5.061 0.124 1.00 86.75 89 LEU A O 1
ATOM 695 N N . TYR A 1 90 ? -7.502 5.455 -1.738 1.00 81.19 90 TYR A N 1
ATOM 696 C CA . TYR A 1 90 ? -8.236 6.626 -2.199 1.00 81.19 90 TYR A CA 1
ATOM 697 C C . TYR A 1 90 ? -8.932 6.323 -3.527 1.00 81.19 90 TYR A C 1
ATOM 699 O O . TYR A 1 90 ? -8.437 5.487 -4.292 1.00 81.19 90 TYR A O 1
ATOM 707 N N . PRO A 1 91 ? -10.069 6.980 -3.825 1.00 75.25 91 PRO A N 1
ATOM 708 C CA . PRO A 1 91 ? -10.627 6.965 -5.168 1.00 75.25 91 PRO A CA 1
ATOM 709 C C . PRO A 1 91 ? -9.540 7.367 -6.158 1.00 75.25 91 PRO A C 1
ATOM 711 O O . PRO A 1 91 ? -8.913 8.414 -6.016 1.00 75.25 91 PRO A O 1
ATOM 714 N N . ILE A 1 92 ? -9.288 6.481 -7.107 1.00 69.81 92 ILE A N 1
ATOM 715 C CA . ILE A 1 92 ? -8.312 6.696 -8.159 1.00 69.81 92 ILE A CA 1
ATOM 716 C C . ILE A 1 92 ? -9.035 7.421 -9.289 1.00 69.81 92 ILE A C 1
ATOM 718 O O . ILE A 1 92 ? -10.204 7.128 -9.549 1.00 69.81 92 ILE A O 1
ATOM 722 N N . GLU A 1 93 ? -8.361 8.355 -9.950 1.00 67.75 93 GLU A N 1
ATOM 723 C CA . GLU A 1 93 ? -8.841 8.875 -11.230 1.00 67.75 93 GLU A CA 1
ATOM 724 C C . GLU A 1 93 ? -8.987 7.729 -12.248 1.00 67.75 93 GLU A C 1
ATOM 726 O O . GLU A 1 93 ? -8.353 6.681 -12.114 1.00 67.75 93 GLU A O 1
ATOM 731 N N . ASP A 1 94 ? -9.811 7.913 -13.281 1.00 65.62 94 ASP A N 1
ATOM 732 C CA . ASP A 1 94 ? -10.131 6.854 -14.255 1.00 65.62 94 ASP A CA 1
ATOM 733 C C . ASP A 1 94 ? -8.894 6.275 -14.983 1.00 65.62 94 ASP A C 1
ATOM 735 O O . ASP A 1 94 ? -8.990 5.227 -15.624 1.00 65.62 94 ASP A O 1
ATOM 739 N N . THR A 1 95 ? -7.723 6.917 -14.871 1.00 74.00 95 THR A N 1
ATOM 740 C CA . THR A 1 95 ? -6.453 6.467 -15.453 1.00 74.00 95 THR A CA 1
ATOM 741 C C . THR A 1 95 ? -5.275 6.678 -14.493 1.00 74.00 95 THR A C 1
ATOM 743 O O . THR A 1 95 ? -4.589 7.697 -14.566 1.00 74.00 95 THR A O 1
ATOM 746 N N . ASP A 1 96 ? -4.994 5.711 -13.617 1.00 88.62 96 ASP A N 1
ATOM 747 C CA . ASP A 1 96 ? -3.745 5.673 -12.842 1.00 88.62 96 ASP A CA 1
ATOM 748 C C . ASP A 1 96 ? -2.837 4.543 -13.352 1.00 88.62 96 ASP A C 1
ATOM 750 O O . ASP A 1 96 ? -3.090 3.366 -13.074 1.00 88.62 96 ASP A O 1
ATOM 754 N N . PRO A 1 97 ? -1.752 4.878 -14.075 1.00 92.12 97 PRO A N 1
ATOM 755 C CA . PRO A 1 97 ? -0.863 3.878 -14.653 1.00 92.12 97 PRO A CA 1
ATOM 756 C C . PRO A 1 97 ? -0.215 2.965 -13.612 1.00 92.12 97 PRO A C 1
ATOM 758 O O . PRO A 1 97 ? -0.020 1.780 -13.868 1.00 92.12 97 PRO A O 1
ATOM 761 N N . LEU A 1 98 ? 0.124 3.492 -12.433 1.00 94.38 98 LEU A N 1
ATOM 762 C CA . LEU A 1 98 ? 0.744 2.685 -11.388 1.00 94.38 98 LEU A CA 1
ATOM 763 C C . LEU A 1 98 ? -0.263 1.692 -10.813 1.00 94.38 98 LEU A C 1
ATOM 765 O O . LEU A 1 98 ? 0.085 0.536 -10.583 1.00 94.38 98 LEU A O 1
ATOM 769 N N . TRP A 1 99 ? -1.510 2.112 -10.617 1.00 94.62 99 TRP A N 1
ATOM 770 C CA . TRP A 1 99 ? -2.564 1.209 -10.171 1.00 94.62 99 TRP A CA 1
ATOM 771 C C . TRP A 1 99 ? -2.758 0.024 -11.120 1.00 94.62 99 TRP A C 1
ATOM 773 O O . TRP A 1 99 ? -2.824 -1.125 -10.671 1.00 94.62 99 TRP A O 1
ATOM 783 N N . ASP A 1 100 ? -2.802 0.291 -12.425 1.00 94.00 100 ASP A N 1
ATOM 784 C CA . ASP A 1 100 ? -2.946 -0.750 -13.440 1.00 94.00 100 ASP A CA 1
ATOM 785 C C . ASP A 1 100 ? -1.766 -1.728 -13.416 1.00 94.00 100 ASP A C 1
ATOM 787 O O . ASP A 1 100 ? -1.967 -2.946 -13.478 1.00 94.00 100 ASP A O 1
ATOM 791 N N . LEU A 1 101 ? -0.544 -1.218 -13.231 1.00 96.44 101 LEU A N 1
ATOM 792 C CA . LEU A 1 101 ? 0.640 -2.056 -13.053 1.00 96.44 101 LEU A CA 1
ATOM 793 C C . LEU A 1 101 ? 0.534 -2.928 -11.799 1.00 96.44 101 LEU A C 1
ATOM 795 O O . LEU A 1 101 ? 0.714 -4.140 -11.890 1.00 96.44 101 LEU A O 1
ATOM 799 N N . LEU A 1 102 ? 0.196 -2.349 -10.643 1.00 96.50 102 LEU A N 1
ATOM 800 C CA . LEU A 1 102 ? 0.087 -3.086 -9.379 1.00 96.50 102 LEU A CA 1
ATOM 801 C C . LEU A 1 102 ? -0.991 -4.178 -9.436 1.00 96.50 102 LEU A C 1
ATOM 803 O O . LEU A 1 102 ? -0.802 -5.264 -8.898 1.00 96.50 102 LEU A O 1
ATOM 807 N N . ARG A 1 103 ? -2.104 -3.943 -10.137 1.00 95.12 103 ARG A N 1
ATOM 808 C CA . ARG A 1 103 ? -3.123 -4.980 -10.382 1.00 95.12 103 ARG A CA 1
ATOM 809 C C . ARG A 1 103 ? -2.643 -6.090 -11.315 1.00 95.12 103 ARG A C 1
ATOM 811 O O . ARG A 1 103 ? -3.111 -7.226 -11.216 1.00 95.12 103 ARG A O 1
ATOM 818 N N . ALA A 1 104 ? -1.768 -5.758 -12.258 1.00 96.00 104 ALA A N 1
ATOM 819 C CA . ALA A 1 104 ? -1.185 -6.712 -13.189 1.00 96.00 104 ALA A CA 1
ATOM 820 C C . ALA A 1 104 ? -0.004 -7.492 -12.586 1.00 96.00 104 ALA A C 1
ATOM 822 O O . ALA A 1 104 ? 0.368 -8.522 -13.143 1.00 96.00 104 ALA A O 1
ATOM 823 N N . GLY A 1 105 ? 0.572 -7.036 -11.472 1.00 97.31 105 GLY A N 1
ATOM 824 C CA . GLY A 1 105 ? 1.702 -7.663 -10.787 1.00 97.31 105 GLY A CA 1
ATOM 825 C C . GLY A 1 105 ? 1.323 -8.594 -9.635 1.00 97.31 105 GLY A C 1
ATOM 826 O O . GLY A 1 105 ? 0.150 -8.798 -9.326 1.00 97.31 105 GLY A O 1
ATOM 827 N N . ASP A 1 106 ? 2.354 -9.182 -9.032 1.00 97.44 106 ASP A N 1
ATOM 828 C CA . ASP A 1 106 ? 2.346 -9.837 -7.709 1.00 97.44 106 ASP A CA 1
ATOM 829 C C . ASP A 1 106 ? 3.562 -9.430 -6.846 1.00 97.44 106 ASP A C 1
ATOM 831 O O . ASP A 1 106 ? 3.724 -9.865 -5.704 1.00 97.44 106 ASP A O 1
ATOM 835 N N . ARG A 1 107 ? 4.439 -8.583 -7.396 1.00 97.44 107 ARG A N 1
ATOM 836 C CA . ARG A 1 107 ? 5.628 -8.057 -6.736 1.00 97.44 107 ARG A CA 1
ATOM 837 C C . ARG A 1 107 ? 5.865 -6.625 -7.183 1.00 97.44 107 ARG A C 1
ATOM 839 O O . ARG A 1 107 ? 5.837 -6.342 -8.381 1.00 97.44 107 ARG A O 1
ATOM 846 N N . CYS A 1 108 ? 6.157 -5.735 -6.241 1.00 97.56 108 CYS A N 1
ATOM 847 C CA . CYS A 1 108 ? 6.716 -4.423 -6.544 1.00 97.56 108 CYS A CA 1
ATOM 848 C C . CYS A 1 108 ? 7.991 -4.164 -5.742 1.00 97.56 108 CYS A C 1
ATOM 850 O O . CYS A 1 108 ? 8.049 -4.469 -4.552 1.00 97.56 108 CYS A O 1
ATOM 852 N N . THR A 1 109 ? 8.990 -3.567 -6.380 1.00 97.44 109 THR A N 1
ATOM 853 C CA . THR A 1 109 ? 10.243 -3.147 -5.753 1.00 97.44 109 THR A CA 1
ATOM 854 C C . THR A 1 109 ? 10.395 -1.645 -5.920 1.00 97.44 109 THR A C 1
ATOM 856 O O . THR A 1 109 ? 10.394 -1.146 -7.042 1.00 97.44 109 THR A O 1
ATOM 859 N N . VAL A 1 110 ? 10.502 -0.934 -4.801 1.00 97.31 110 VAL A N 1
ATOM 860 C CA . VAL A 1 110 ? 10.818 0.494 -4.752 1.00 97.31 110 VAL A CA 1
ATOM 861 C C . VAL A 1 110 ? 12.335 0.636 -4.710 1.00 97.31 110 VAL A C 1
ATOM 863 O O . VAL A 1 110 ? 12.962 0.170 -3.756 1.00 97.31 110 VAL A O 1
ATOM 866 N N . ASP A 1 111 ? 12.900 1.257 -5.741 1.00 96.06 111 ASP A N 1
ATOM 867 C CA . ASP A 1 111 ? 14.320 1.582 -5.881 1.00 96.06 111 ASP A CA 1
ATOM 868 C C . ASP A 1 111 ? 14.455 3.073 -6.220 1.00 96.06 111 ASP A C 1
ATOM 870 O O . ASP A 1 111 ? 14.162 3.515 -7.334 1.00 96.06 111 ASP A O 1
ATOM 874 N N . GLY A 1 112 ? 14.808 3.879 -5.217 1.00 94.00 112 GLY A N 1
ATOM 875 C CA . GLY A 1 112 ? 14.818 5.334 -5.346 1.00 94.00 112 GLY A CA 1
ATOM 876 C C . GLY A 1 112 ? 13.445 5.876 -5.752 1.00 94.00 112 GLY A C 1
ATOM 877 O O . GLY A 1 112 ? 12.476 5.741 -5.010 1.00 94.00 112 GLY A O 1
ATOM 878 N N . ASN A 1 113 ? 13.365 6.504 -6.926 1.00 95.06 113 ASN A N 1
ATOM 879 C CA . ASN A 1 113 ? 12.123 7.032 -7.492 1.00 95.06 113 ASN A CA 1
ATOM 880 C C . ASN A 1 113 ? 11.435 6.072 -8.479 1.00 95.06 113 ASN A C 1
ATOM 882 O O . ASN A 1 113 ? 10.413 6.436 -9.054 1.00 95.06 113 ASN A O 1
ATOM 886 N N . ILE A 1 114 ? 11.961 4.864 -8.690 1.00 96.94 114 ILE A N 1
ATOM 887 C CA . ILE A 1 114 ? 11.392 3.889 -9.621 1.00 96.94 114 ILE A CA 1
ATOM 888 C C . ILE A 1 114 ? 10.679 2.783 -8.840 1.00 96.94 114 ILE A C 1
ATOM 890 O O . ILE A 1 114 ? 11.208 2.208 -7.891 1.00 96.94 114 ILE A O 1
ATOM 894 N N . ILE A 1 115 ? 9.457 2.462 -9.260 1.00 98.06 115 ILE A N 1
ATOM 895 C CA . ILE A 1 115 ? 8.690 1.317 -8.773 1.00 98.06 115 ILE A CA 1
ATOM 896 C C . ILE A 1 115 ? 8.682 0.260 -9.873 1.00 98.06 115 ILE A C 1
ATOM 898 O O . ILE A 1 115 ? 7.970 0.383 -10.871 1.00 98.06 115 ILE A O 1
ATOM 902 N N . HIS A 1 116 ? 9.472 -0.791 -9.696 1.00 98.00 116 HIS A N 1
ATOM 903 C CA . HIS A 1 116 ? 9.497 -1.942 -10.592 1.00 98.00 116 HIS A CA 1
ATOM 904 C C . HIS A 1 116 ? 8.363 -2.894 -10.239 1.00 98.00 116 HIS A C 1
ATOM 906 O O . HIS A 1 116 ? 8.254 -3.313 -9.090 1.00 98.00 116 HIS A O 1
ATOM 912 N N . VAL A 1 117 ? 7.551 -3.284 -11.217 1.00 98.25 117 VAL A N 1
ATOM 913 C CA . VAL A 1 117 ? 6.461 -4.242 -11.033 1.00 98.25 117 VAL A CA 1
ATOM 914 C C . VAL A 1 117 ? 6.746 -5.509 -11.829 1.00 98.25 117 VAL A C 1
ATOM 916 O O . VAL A 1 117 ? 7.112 -5.465 -13.006 1.00 98.25 117 VAL A O 1
ATOM 919 N N . GLY A 1 118 ? 6.586 -6.653 -11.172 1.00 97.81 118 GLY A N 1
ATOM 920 C CA . GLY A 1 118 ? 6.757 -7.974 -11.762 1.00 97.81 118 GLY A CA 1
ATOM 921 C C . GLY A 1 118 ? 5.602 -8.907 -11.426 1.00 97.81 118 GLY A C 1
ATOM 922 O O . GLY A 1 118 ? 4.789 -8.629 -10.540 1.00 97.81 1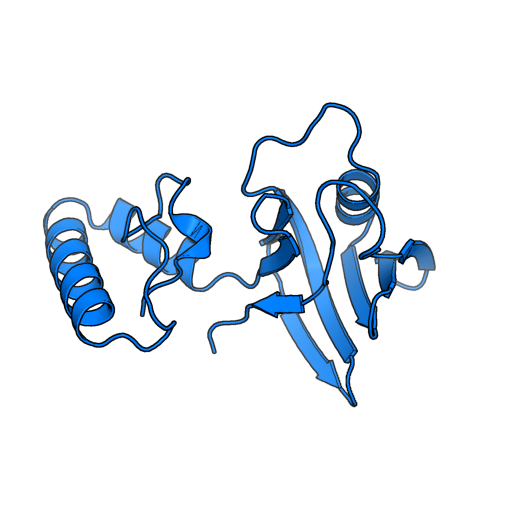18 GLY A 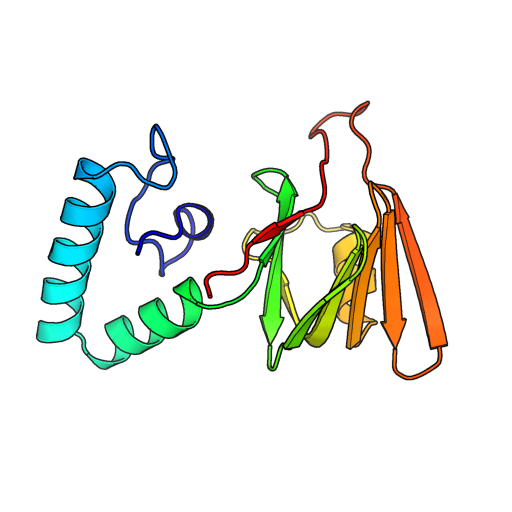O 1
ATOM 923 N N . ARG A 1 119 ? 5.552 -10.019 -12.157 1.00 97.50 119 ARG A N 1
ATOM 924 C CA . ARG A 1 119 ? 4.688 -11.166 -11.878 1.00 97.50 119 ARG A CA 1
ATOM 925 C C . ARG A 1 119 ? 5.501 -12.445 -11.998 1.00 97.50 119 ARG A C 1
ATOM 927 O O . ARG A 1 119 ? 6.071 -12.696 -13.061 1.00 97.50 119 ARG A O 1
ATOM 934 N N . ALA A 1 120 ? 5.548 -13.247 -10.938 1.00 94.12 120 ALA A N 1
ATOM 935 C CA . ALA A 1 120 ? 6.431 -14.407 -10.836 1.00 94.12 120 ALA A CA 1
ATOM 936 C C . ALA A 1 120 ? 7.883 -14.043 -11.236 1.00 94.12 120 ALA A C 1
ATOM 938 O O . ALA A 1 120 ? 8.498 -13.150 -10.641 1.00 94.12 120 ALA A O 1
ATOM 939 N N . ASP A 1 121 ? 8.420 -14.686 -12.273 1.00 93.25 121 ASP A N 1
ATOM 940 C CA . ASP A 1 121 ? 9.784 -14.459 -12.766 1.00 93.25 121 ASP A CA 1
ATOM 941 C C . ASP A 1 121 ? 9.859 -13.409 -13.889 1.00 93.25 121 ASP A C 1
ATOM 943 O O . ASP A 1 121 ? 10.937 -13.120 -14.405 1.00 93.25 121 ASP A O 1
ATOM 947 N N . ALA A 1 122 ? 8.725 -12.813 -14.274 1.00 96.38 122 ALA A N 1
ATOM 948 C CA . ALA A 1 122 ? 8.649 -11.834 -15.350 1.00 96.38 122 ALA A CA 1
ATOM 949 C C . ALA A 1 122 ? 8.613 -10.394 -14.821 1.00 96.38 122 ALA A C 1
ATOM 951 O O . ALA A 1 122 ? 7.894 -10.060 -13.875 1.00 96.38 122 ALA A O 1
ATOM 952 N N . TYR A 1 123 ? 9.357 -9.516 -15.489 1.00 97.25 123 TYR A N 1
ATOM 953 C CA . TYR A 1 123 ? 9.220 -8.071 -15.342 1.00 97.25 123 TYR A CA 1
ATOM 954 C C . TYR A 1 123 ? 8.047 -7.570 -16.188 1.00 97.25 123 TYR A C 1
ATOM 956 O O . TYR A 1 123 ? 7.936 -7.940 -17.357 1.00 97.25 123 TYR A O 1
ATOM 964 N N . ILE A 1 124 ? 7.187 -6.734 -15.606 1.00 97.19 124 ILE A N 1
ATOM 965 C CA . ILE A 1 124 ? 6.062 -6.115 -16.315 1.00 97.19 124 ILE A CA 1
ATOM 966 C C . ILE A 1 124 ? 6.475 -4.732 -16.801 1.00 97.19 124 ILE A C 1
ATOM 968 O O . ILE A 1 124 ? 6.531 -4.491 -18.005 1.00 97.19 124 ILE A O 1
ATOM 972 N N . ALA A 1 125 ? 6.752 -3.821 -15.869 1.00 97.62 125 ALA A N 1
ATOM 973 C CA . ALA A 1 125 ? 7.123 -2.448 -16.178 1.00 97.62 125 ALA A CA 1
ATOM 974 C C . ALA A 1 125 ? 7.717 -1.745 -14.956 1.00 97.62 125 ALA A C 1
ATOM 976 O O . ALA A 1 125 ? 7.675 -2.252 -13.834 1.00 97.62 125 ALA A O 1
ATOM 977 N N . GLY A 1 126 ? 8.243 -0.549 -15.198 1.00 97.19 126 GLY A N 1
ATOM 978 C CA . GLY A 1 126 ? 8.726 0.367 -14.181 1.00 97.19 126 GLY A CA 1
ATOM 979 C C . GLY A 1 126 ? 7.893 1.634 -14.239 1.00 97.19 126 GLY A C 1
ATOM 980 O O . GLY A 1 126 ? 7.571 2.114 -15.326 1.00 97.19 126 GLY A O 1
ATOM 981 N N . TYR A 1 127 ? 7.541 2.152 -13.074 1.00 97.00 127 TYR A N 1
ATOM 982 C CA . TYR A 1 127 ? 6.885 3.438 -12.923 1.00 97.00 127 TYR A CA 1
ATOM 983 C C . TYR A 1 127 ? 7.875 4.424 -12.307 1.00 97.00 127 TYR A C 1
ATOM 985 O O . TYR A 1 127 ? 8.391 4.172 -11.221 1.00 97.00 127 TYR A O 1
ATOM 993 N N . GLU A 1 128 ? 8.145 5.531 -12.994 1.00 96.44 128 GLU A N 1
ATOM 994 C CA . GLU A 1 128 ? 9.002 6.597 -12.480 1.00 96.44 128 GLU A CA 1
ATOM 995 C C . GLU A 1 128 ? 8.151 7.633 -11.743 1.00 96.44 128 GLU A C 1
ATOM 997 O O . GLU A 1 128 ? 7.367 8.358 -12.355 1.00 96.44 128 GLU A O 1
ATOM 1002 N N . ALA A 1 129 ? 8.325 7.706 -10.427 1.00 94.19 129 ALA A N 1
ATOM 1003 C CA . ALA A 1 129 ? 7.752 8.754 -9.606 1.00 94.19 129 ALA A CA 1
ATOM 1004 C C . ALA A 1 129 ? 8.509 10.066 -9.827 1.00 94.19 129 ALA A C 1
ATOM 1006 O O . ALA A 1 129 ? 9.745 10.113 -9.794 1.00 94.19 129 ALA A O 1
ATOM 1007 N N . ARG A 1 130 ? 7.757 11.142 -10.055 1.00 93.31 130 ARG A N 1
ATOM 1008 C CA . ARG A 1 130 ? 8.304 12.437 -10.455 1.00 93.31 130 ARG A CA 1
ATOM 1009 C C . ARG A 1 130 ? 7.916 13.550 -9.487 1.00 93.31 130 ARG A C 1
ATOM 1011 O O . ARG A 1 130 ? 6.787 13.657 -9.032 1.00 93.31 130 ARG A O 1
ATOM 1018 N N . GLY A 1 131 ? 8.871 14.428 -9.192 1.00 89.88 131 GLY A N 1
ATOM 1019 C CA . GLY A 1 131 ? 8.650 15.601 -8.337 1.00 89.88 131 GLY A CA 1
ATOM 1020 C C . GLY A 1 131 ? 8.307 16.883 -9.103 1.00 89.88 131 GLY A C 1
ATOM 1021 O O . GLY A 1 131 ? 8.028 17.905 -8.485 1.00 89.88 131 GLY A O 1
ATOM 1022 N N . ASP A 1 132 ? 8.361 16.857 -10.435 1.00 88.12 132 ASP A N 1
ATOM 1023 C CA . ASP A 1 132 ? 8.316 18.038 -11.305 1.00 88.12 132 ASP A CA 1
ATOM 1024 C C . ASP A 1 132 ? 6.960 18.248 -12.006 1.00 88.12 132 ASP A C 1
ATOM 1026 O O . ASP A 1 132 ? 6.878 18.941 -13.020 1.00 88.12 132 ASP A O 1
ATOM 1030 N N . HIS A 1 133 ? 5.880 17.689 -11.450 1.00 82.62 133 HIS A N 1
ATOM 1031 C CA . HIS A 1 133 ? 4.509 17.876 -11.932 1.00 82.62 133 HIS A CA 1
ATOM 1032 C C . HIS A 1 133 ? 3.527 18.209 -10.800 1.00 82.62 133 HIS A C 1
ATOM 1034 O O . HIS A 1 133 ? 3.871 18.231 -9.617 1.00 82.62 133 HIS A O 1
ATOM 1040 N N . HIS A 1 134 ? 2.279 18.506 -11.173 1.00 77.50 134 HIS A N 1
ATOM 1041 C CA . HIS A 1 134 ? 1.202 18.659 -10.201 1.00 77.50 134 HIS A CA 1
ATOM 1042 C C . HIS A 1 134 ? 0.963 17.331 -9.471 1.00 77.50 134 HIS A C 1
ATOM 1044 O O . HIS A 1 134 ? 0.757 16.310 -10.123 1.00 77.50 134 HIS A O 1
ATOM 1050 N N . GLY A 1 135 ? 0.984 17.368 -8.136 1.00 79.94 135 GLY A N 1
ATOM 1051 C CA . GLY A 1 135 ? 0.958 16.168 -7.299 1.00 79.94 135 GLY A CA 1
ATOM 1052 C C . GLY A 1 135 ? 2.320 15.471 -7.261 1.00 79.94 135 GLY A C 1
ATOM 1053 O O . GLY A 1 135 ? 2.405 14.352 -7.750 1.00 79.94 135 GLY A O 1
ATOM 1054 N N . PRO A 1 136 ? 3.369 16.116 -6.712 1.00 88.44 136 PRO A N 1
ATOM 1055 C CA . PRO A 1 136 ? 4.718 15.567 -6.702 1.00 88.44 136 PRO A CA 1
ATOM 1056 C C . PRO A 1 136 ? 4.771 14.238 -5.953 1.00 88.44 136 PRO A C 1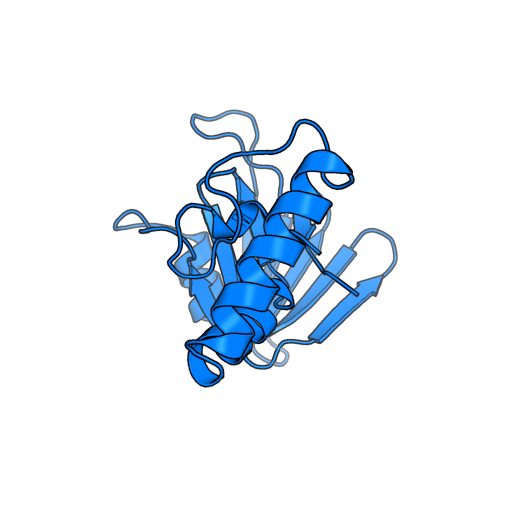
ATOM 1058 O O . PRO A 1 136 ? 4.116 14.043 -4.924 1.00 88.44 136 PRO A O 1
ATOM 1061 N N . GLU A 1 137 ? 5.598 13.346 -6.473 1.00 93.69 137 GLU A N 1
ATOM 1062 C CA . GLU A 1 137 ? 5.653 11.959 -6.059 1.00 93.69 137 GLU A CA 1
ATOM 1063 C C . GLU A 1 137 ? 6.998 11.629 -5.429 1.00 93.69 137 GLU A C 1
ATOM 1065 O O . GLU A 1 137 ? 8.063 12.002 -5.922 1.00 93.69 137 GLU A O 1
ATOM 1070 N N . CYS A 1 138 ? 6.938 10.901 -4.323 1.00 93.44 138 CYS A N 1
ATOM 1071 C CA . CYS A 1 138 ? 8.095 10.377 -3.622 1.00 93.44 138 CYS A CA 1
ATOM 1072 C C . CYS A 1 138 ? 7.697 8.997 -3.097 1.00 93.44 138 CYS A C 1
ATOM 1074 O O . CYS A 1 138 ? 6.931 8.925 -2.133 1.00 93.44 138 CYS A O 1
ATOM 1076 N N . PRO A 1 139 ? 8.112 7.907 -3.762 1.00 94.69 139 PRO A N 1
ATOM 1077 C CA . PRO A 1 139 ? 7.634 6.585 -3.428 1.00 94.69 139 PRO A CA 1
ATOM 1078 C C . PRO A 1 139 ? 8.366 6.067 -2.190 1.00 94.69 139 PRO A C 1
ATOM 1080 O O . PRO A 1 139 ? 9.592 6.060 -2.122 1.00 94.69 139 PRO A O 1
ATOM 1083 N N . PHE A 1 140 ? 7.611 5.608 -1.201 1.00 92.94 140 PHE A N 1
ATOM 1084 C CA . PHE A 1 140 ? 8.149 4.934 -0.026 1.00 92.94 140 PHE A CA 1
ATOM 1085 C C . PHE A 1 140 ? 7.154 3.912 0.511 1.00 92.94 140 PHE A C 1
ATOM 1087 O O . PHE A 1 140 ? 5.946 3.988 0.278 1.00 92.94 140 PHE A O 1
ATOM 1094 N N . VAL A 1 141 ? 7.676 2.940 1.254 1.00 92.56 141 VAL A N 1
ATOM 1095 C CA . VAL A 1 141 ? 6.862 1.914 1.901 1.00 92.56 141 VAL A CA 1
ATOM 1096 C C . VAL A 1 141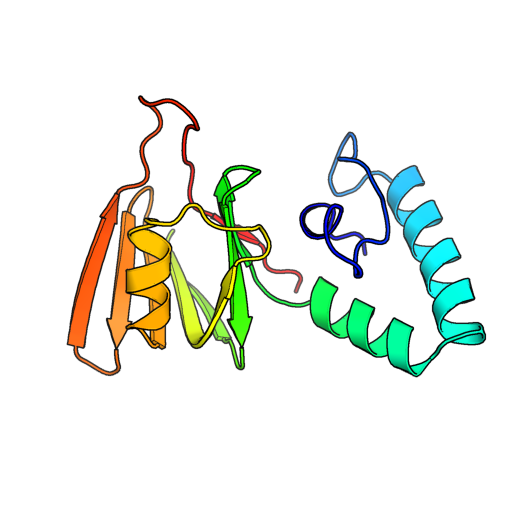 ? 6.695 2.261 3.369 1.00 92.56 141 VAL A C 1
ATOM 1098 O O . VAL A 1 141 ? 7.670 2.438 4.098 1.00 92.56 141 VAL A O 1
ATOM 1101 N N . ILE A 1 142 ? 5.446 2.330 3.806 1.00 88.12 142 ILE A N 1
ATOM 1102 C CA . ILE A 1 142 ? 5.089 2.424 5.213 1.00 88.12 142 ILE A CA 1
ATOM 1103 C C . ILE A 1 142 ? 4.856 0.997 5.687 1.00 88.12 142 ILE A C 1
ATOM 1105 O O . ILE A 1 142 ? 3.948 0.331 5.202 1.00 88.12 142 ILE A O 1
ATOM 1109 N N . SER A 1 143 ? 5.669 0.532 6.628 1.00 82.94 143 SER A N 1
ATOM 1110 C CA . SER A 1 143 ? 5.481 -0.752 7.297 1.00 82.94 143 SER A CA 1
ATOM 1111 C C . SER A 1 143 ? 5.508 -0.517 8.793 1.00 82.94 143 SER A C 1
ATOM 1113 O O . SER A 1 143 ? 6.408 0.149 9.304 1.00 82.94 143 SER A O 1
ATOM 1115 N N . PHE A 1 144 ? 4.520 -1.064 9.486 1.00 69.00 144 PHE A N 1
ATOM 1116 C CA . PHE A 1 144 ? 4.435 -0.981 10.930 1.00 69.00 144 PHE A CA 1
ATOM 1117 C C . PHE A 1 144 ? 4.782 -2.347 11.520 1.00 69.00 144 PHE A C 1
ATOM 1119 O O . PHE A 1 144 ? 3.902 -3.168 11.768 1.00 69.00 144 PHE A O 1
ATOM 1126 N N . SER A 1 145 ? 6.083 -2.604 11.650 1.00 56.84 145 SER A N 1
ATOM 1127 C CA . SER A 1 145 ? 6.637 -3.755 12.376 1.00 56.84 145 SER A CA 1
ATOM 1128 C C . SER A 1 145 ? 6.733 -3.476 13.868 1.00 56.84 145 SER A C 1
ATOM 1130 O O . SER A 1 145 ? 7.221 -2.366 14.191 1.00 56.84 145 SER A O 1
#

Radius of gyration: 16.11 Å; chains: 1; bounding box: 39×33×40 Å